Protein AF-A0A3N5ERR8-F1 (afdb_monomer)

Mean predicted aligned error: 13.89 Å

Sequence (162 aa):
SVKLYGEMHRFIPAIASGMGIDFTEVKVNHRPRRFGTSKYGISRTIRVILDLLTVKFLLSYATRPIQVFGFMGVVSGGLGFLIALIMTLQRQFFGMPMADRPLLFLAILLIFIGFQFVSLGLIAELQARTYHESQNKAVYYVRGVYRVEEANPSDKDINGPQ

Solvent-accessible surface area (backbone atoms only — not comparable to full-atom values): 9950 Å² total; per-residue (Å²): 134,85,87,76,63,86,78,47,70,80,42,46,70,65,55,37,52,75,68,71,54,89,81,81,90,77,92,72,92,82,74,82,81,89,75,85,79,80,87,76,49,72,72,53,53,54,50,52,52,54,49,50,51,48,51,52,44,51,75,75,28,51,92,50,34,33,66,59,31,30,49,53,9,51,52,36,21,48,52,11,47,51,49,46,50,54,51,51,50,43,32,74,77,68,68,48,84,63,87,89,40,70,65,54,58,49,15,53,49,26,33,52,50,8,52,50,28,35,52,51,9,52,54,46,37,52,52,35,49,54,54,52,68,70,49,86,63,72,97,69,81,86,90,75,83,84,78,78,78,76,78,64,80,83,72,70,80,81,74,74,91,129

Nearest PDB structures (foldseek):
  8qae-assembly2_C-2  TM=3.884E-01  e=3.653E+00  synthetic construct

Secondary structure (DSSP, 8-state):
-----GGGGGGHHHHHHHTT----------PPP-SS-----HHHHHHHHHHHHHHHHHHHHTT-THHHHHHHHHHHHHHHHHHHHHHHHHHHHH----TT-HHHHHHHHHHHHHHHHHHHHHHHHHHHHHHHHH----S----------PPPGGGTTS----

Foldseek 3Di:
DDPDDDPCVVCCVVVVVVVVDDDDDDDDDDDDDPDDDDPDDPVNVVVVVVVVVVSCCCSPPLQQLLVPLLVQLCVLLVVLVVLVVVLVVCCVPVVDDDPVDVSNVSSVVSNVSSVVSNVVSVVSNVVSVVVVVVPPDDPDDDPDDDDDDDPDPVVPPPDDPD

Structure (mmCIF, N/CA/C/O backbone):
data_AF-A0A3N5ERR8-F1
#
_entry.id   AF-A0A3N5ERR8-F1
#
loop_
_atom_site.group_PDB
_atom_site.id
_atom_site.type_symbol
_atom_site.label_atom_id
_atom_site.label_alt_id
_atom_site.label_comp_id
_atom_site.label_asym_id
_atom_site.label_entity_id
_atom_site.label_seq_id
_atom_site.pdbx_PDB_ins_code
_atom_site.Cartn_x
_atom_site.Cartn_y
_atom_site.Cartn_z
_atom_site.occupancy
_atom_site.B_iso_or_equiv
_atom_site.auth_seq_id
_atom_site.auth_comp_id
_atom_site.auth_asym_id
_atom_site.auth_atom_id
_atom_site.pdbx_PDB_model_num
ATOM 1 N N . SER A 1 1 ? 15.881 2.352 -28.753 1.00 45.69 1 SER A N 1
ATOM 2 C CA . SER A 1 1 ? 16.907 2.163 -27.707 1.00 45.69 1 SER A CA 1
ATOM 3 C C . SER A 1 1 ? 16.227 2.134 -26.346 1.00 45.69 1 SER A C 1
ATOM 5 O O . SER A 1 1 ? 15.376 2.976 -26.076 1.00 45.69 1 SER A O 1
ATOM 7 N N . VAL A 1 2 ? 16.531 1.144 -25.502 1.00 52.88 2 VAL A N 1
ATOM 8 C CA . VAL A 1 2 ? 15.991 1.089 -24.133 1.00 52.88 2 VAL A CA 1
ATOM 9 C C . VAL A 1 2 ? 16.837 2.022 -23.266 1.00 52.88 2 VAL A C 1
ATOM 11 O O . VAL A 1 2 ? 18.023 1.772 -23.070 1.00 52.88 2 VAL A O 1
ATOM 14 N N . LYS A 1 3 ? 16.257 3.128 -22.782 1.00 48.81 3 LYS A N 1
ATOM 15 C CA . LYS A 1 3 ? 16.922 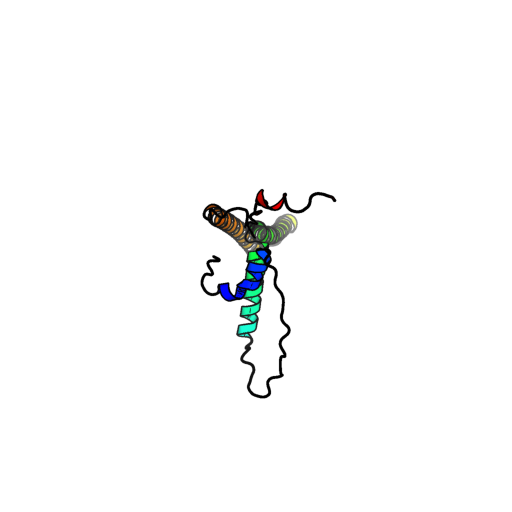4.012 -21.811 1.00 48.81 3 LYS A CA 1
ATOM 16 C C . LYS A 1 3 ? 16.930 3.316 -20.447 1.00 48.81 3 LYS A C 1
ATOM 18 O O . LYS A 1 3 ? 15.953 3.386 -19.709 1.00 48.81 3 LYS A O 1
ATOM 23 N N . LEU A 1 4 ? 18.016 2.613 -20.138 1.00 50.47 4 LEU A N 1
ATOM 24 C CA . LEU A 1 4 ? 18.261 2.037 -18.816 1.00 50.47 4 LEU A CA 1
ATOM 25 C C . LEU A 1 4 ? 18.819 3.140 -17.901 1.00 50.47 4 LEU A C 1
ATOM 27 O O . LEU A 1 4 ? 19.858 3.721 -18.196 1.00 50.47 4 LEU A O 1
ATOM 31 N N . TYR A 1 5 ? 18.113 3.453 -16.814 1.00 44.50 5 TYR A N 1
ATOM 32 C CA . TYR A 1 5 ? 18.521 4.444 -15.810 1.00 44.50 5 TYR A CA 1
ATOM 33 C C . TYR A 1 5 ? 19.108 3.719 -14.584 1.00 44.50 5 TYR A C 1
ATOM 35 O O . TYR A 1 5 ? 18.450 2.852 -14.005 1.00 44.50 5 TYR A O 1
ATOM 43 N N . GLY A 1 6 ? 20.337 4.062 -14.180 1.00 58.66 6 GLY A N 1
ATOM 44 C CA . GLY A 1 6 ? 20.965 3.611 -12.927 1.00 58.66 6 GLY A CA 1
ATOM 45 C C . GLY A 1 6 ? 21.045 2.085 -12.720 1.00 58.66 6 GLY A C 1
ATOM 46 O O . GLY A 1 6 ? 21.608 1.344 -13.528 1.00 58.66 6 GLY A O 1
ATOM 47 N N . GLU A 1 7 ? 20.490 1.606 -11.602 1.00 50.69 7 GLU A N 1
ATOM 48 C CA . GLU A 1 7 ? 20.525 0.201 -11.151 1.00 50.69 7 GLU A CA 1
ATOM 49 C C . GLU A 1 7 ? 19.550 -0.727 -11.910 1.00 50.69 7 GLU A C 1
ATOM 51 O O . GLU A 1 7 ? 19.554 -1.940 -11.696 1.00 50.69 7 GLU A O 1
ATOM 56 N N . MET A 1 8 ? 18.751 -0.194 -12.850 1.00 57.31 8 MET A N 1
ATOM 57 C CA . MET A 1 8 ? 17.787 -0.984 -13.635 1.00 57.31 8 MET A CA 1
ATOM 58 C C . MET A 1 8 ? 18.432 -2.034 -14.555 1.00 57.31 8 MET A C 1
ATOM 60 O O . MET A 1 8 ? 17.732 -2.896 -15.083 1.00 57.31 8 MET A O 1
ATOM 64 N N . HIS A 1 9 ? 19.762 -2.026 -14.705 1.00 59.94 9 HIS A N 1
ATOM 65 C CA . HIS A 1 9 ? 20.502 -3.080 -15.404 1.00 59.94 9 HIS A CA 1
ATOM 66 C C . HIS A 1 9 ? 20.276 -4.476 -14.788 1.00 59.94 9 HIS A C 1
ATOM 68 O O . HIS A 1 9 ? 20.329 -5.475 -15.502 1.00 59.94 9 HIS A O 1
ATOM 74 N N . ARG A 1 10 ? 19.955 -4.568 -13.488 1.00 63.56 10 ARG A N 1
ATOM 75 C CA . ARG A 1 10 ? 19.617 -5.850 -12.834 1.00 63.56 10 ARG A CA 1
ATOM 76 C C . ARG A 1 10 ? 18.251 -6.398 -13.238 1.00 63.56 10 ARG A C 1
ATOM 78 O O . ARG A 1 10 ? 17.990 -7.581 -13.048 1.00 63.56 10 ARG A O 1
ATOM 85 N N . PHE A 1 11 ? 17.396 -5.554 -13.810 1.00 61.72 11 PHE A N 1
ATOM 86 C CA . PHE A 1 11 ? 16.017 -5.883 -14.163 1.00 61.72 11 PHE A CA 1
ATOM 87 C C . PHE A 1 11 ? 15.809 -6.036 -15.671 1.00 61.72 11 PHE A C 1
ATOM 89 O O . PHE A 1 11 ? 14.675 -6.209 -16.110 1.00 61.72 11 PHE A O 1
ATOM 96 N N . ILE A 1 12 ? 16.892 -6.036 -16.460 1.00 63.81 12 ILE A N 1
ATOM 97 C CA . ILE A 1 12 ? 16.851 -6.268 -17.911 1.00 63.81 12 ILE A CA 1
ATOM 98 C C . ILE A 1 12 ? 16.049 -7.530 -18.265 1.00 63.81 12 ILE A C 1
ATOM 100 O O . ILE A 1 12 ? 15.164 -7.404 -19.106 1.00 63.81 12 ILE A O 1
ATOM 104 N N . PRO A 1 13 ? 16.251 -8.703 -17.625 1.00 62.97 13 PRO A N 1
ATOM 105 C CA . PRO A 1 13 ? 15.496 -9.904 -17.988 1.00 62.97 13 PRO A CA 1
ATOM 106 C C . PRO A 1 13 ? 13.988 -9.749 -17.760 1.00 62.97 13 PRO A C 1
ATOM 108 O O . PRO A 1 13 ? 13.181 -10.195 -18.568 1.00 62.97 13 PRO A O 1
ATOM 111 N N . ALA A 1 14 ? 13.604 -9.074 -16.675 1.00 66.00 14 ALA A N 1
ATOM 112 C CA . ALA A 1 14 ? 12.211 -8.924 -16.274 1.00 66.00 14 ALA A CA 1
ATOM 113 C C . ALA A 1 14 ? 11.475 -7.855 -17.103 1.00 66.00 14 ALA A C 1
ATOM 115 O O . ALA A 1 14 ? 10.312 -8.020 -17.452 1.00 66.00 14 ALA A O 1
ATOM 116 N N . ILE A 1 15 ? 12.165 -6.769 -17.464 1.00 66.38 15 ILE A N 1
ATOM 117 C CA . ILE A 1 15 ? 11.641 -5.752 -18.385 1.00 66.38 15 ILE A CA 1
ATOM 118 C C . ILE A 1 15 ? 11.512 -6.341 -19.790 1.00 66.38 15 ILE A C 1
ATOM 120 O O . ILE A 1 15 ? 10.530 -6.093 -20.486 1.00 66.38 15 ILE A O 1
ATOM 124 N N . ALA A 1 16 ? 12.504 -7.119 -20.212 1.00 65.31 16 ALA A N 1
ATOM 125 C CA . ALA A 1 16 ? 12.556 -7.623 -21.566 1.00 65.31 16 ALA A CA 1
ATOM 126 C C . ALA A 1 16 ? 11.593 -8.797 -21.812 1.00 65.31 16 ALA A C 1
ATOM 128 O O . ALA A 1 16 ? 11.068 -8.904 -22.921 1.00 65.31 16 ALA A O 1
ATOM 129 N N . SER A 1 17 ? 11.261 -9.597 -20.789 1.00 63.81 17 SER A N 1
ATOM 130 C CA . SER A 1 17 ? 10.139 -10.543 -20.879 1.00 63.81 17 SER A CA 1
ATOM 131 C C . SER A 1 17 ? 8.802 -9.817 -21.076 1.00 63.81 17 SER A C 1
ATOM 133 O O . SER A 1 17 ? 7.993 -10.233 -21.902 1.00 63.81 17 SER A O 1
ATOM 135 N N . GLY A 1 18 ? 8.604 -8.672 -20.411 1.00 62.50 18 GLY A N 1
ATOM 136 C CA . GLY A 1 18 ? 7.437 -7.806 -20.612 1.00 62.50 18 GLY A CA 1
ATOM 137 C C . GLY A 1 18 ? 7.365 -7.150 -21.999 1.00 62.50 18 GLY A C 1
ATOM 138 O O . GLY A 1 18 ? 6.288 -6.748 -22.426 1.00 62.50 18 GLY A O 1
ATOM 139 N N . MET A 1 19 ? 8.488 -7.066 -22.721 1.00 66.31 19 MET A N 1
ATOM 140 C CA . MET A 1 19 ? 8.558 -6.563 -24.102 1.00 66.31 19 MET A CA 1
ATOM 141 C C . MET A 1 19 ? 8.362 -7.661 -25.164 1.00 66.31 19 MET A C 1
ATOM 143 O O . MET A 1 19 ? 8.410 -7.354 -26.354 1.00 66.31 19 MET A O 1
ATOM 147 N N . GLY A 1 20 ? 8.159 -8.924 -24.765 1.00 65.38 20 GLY A N 1
ATOM 148 C CA . GLY A 1 20 ? 7.992 -10.045 -25.698 1.00 65.38 20 GLY A CA 1
ATOM 149 C C . GLY A 1 20 ? 9.274 -10.418 -26.450 1.00 65.38 20 GLY A C 1
ATOM 150 O O . GLY A 1 20 ? 9.210 -10.913 -27.574 1.00 65.38 20 GLY A O 1
ATOM 151 N N . ILE A 1 21 ? 10.440 -10.133 -25.863 1.00 72.56 21 ILE A N 1
ATOM 152 C CA . ILE A 1 21 ? 11.732 -10.537 -26.424 1.00 72.56 21 ILE A CA 1
ATOM 153 C C . ILE A 1 21 ? 11.952 -12.024 -26.111 1.00 72.56 21 ILE A C 1
ATOM 155 O O . ILE A 1 21 ? 11.770 -12.451 -24.972 1.00 72.56 21 ILE A O 1
ATOM 159 N N . ASP A 1 22 ? 12.356 -12.801 -27.117 1.00 66.06 22 ASP A N 1
ATOM 160 C CA . ASP A 1 22 ? 12.691 -14.217 -26.949 1.00 66.06 22 ASP A CA 1
ATOM 161 C C . ASP A 1 22 ? 14.061 -14.359 -26.268 1.00 66.06 22 ASP A C 1
ATOM 163 O O . ASP A 1 22 ? 15.065 -13.815 -26.738 1.00 66.06 22 ASP A O 1
ATOM 167 N N . PHE A 1 23 ? 14.109 -15.108 -25.164 1.00 69.56 23 PHE A N 1
ATOM 168 C CA . PHE A 1 23 ? 15.334 -15.409 -24.422 1.00 69.56 23 PHE A CA 1
ATOM 169 C C . PHE A 1 23 ? 15.640 -16.898 -24.473 1.00 69.56 23 PHE A C 1
ATOM 171 O O . PHE A 1 23 ? 14.747 -17.730 -24.341 1.00 69.56 23 PHE A O 1
ATOM 178 N N . THR A 1 24 ? 16.923 -17.229 -24.597 1.00 77.25 24 THR A N 1
ATOM 179 C CA . THR A 1 24 ? 17.419 -18.592 -24.402 1.00 77.25 24 THR A CA 1
ATOM 180 C C . THR A 1 24 ? 18.408 -18.598 -23.246 1.00 77.25 24 THR A C 1
ATOM 182 O O . THR A 1 24 ? 19.295 -17.747 -23.167 1.00 77.25 24 THR A O 1
ATOM 185 N N . GLU A 1 25 ? 18.270 -19.561 -22.342 1.00 81.75 25 GLU A N 1
ATOM 186 C CA . GLU A 1 25 ? 19.278 -19.808 -21.316 1.00 81.75 25 GLU A CA 1
ATOM 187 C C . GLU A 1 25 ? 20.362 -20.726 -21.880 1.00 81.75 25 GLU A C 1
ATOM 189 O O . GLU A 1 25 ? 20.076 -21.757 -22.489 1.00 81.75 25 GLU A O 1
ATOM 194 N N . VAL A 1 26 ? 21.626 -20.361 -21.675 1.00 85.81 26 VAL A N 1
ATOM 195 C CA . VAL A 1 26 ? 22.770 -21.188 -22.071 1.00 85.81 26 VAL A CA 1
ATOM 196 C C . VAL A 1 26 ? 23.344 -21.837 -20.820 1.00 85.81 26 VAL A C 1
ATOM 198 O O . VAL A 1 26 ? 23.843 -21.159 -19.920 1.00 85.81 26 VAL A O 1
ATOM 201 N N . LYS A 1 27 ? 23.280 -23.169 -20.754 1.00 80.44 27 LYS A N 1
ATOM 202 C CA . LYS A 1 27 ? 23.804 -23.930 -19.618 1.00 80.44 27 LYS A CA 1
ATOM 203 C C . LYS A 1 27 ? 25.329 -23.830 -19.579 1.00 80.44 27 LYS A C 1
ATOM 205 O O . LYS A 1 27 ? 26.018 -24.406 -20.415 1.00 80.44 27 LYS A O 1
ATOM 210 N N . VAL A 1 28 ? 25.859 -23.147 -18.567 1.00 83.31 28 VAL A N 1
ATOM 211 C CA . VAL A 1 28 ? 27.303 -23.080 -18.301 1.00 83.31 28 VAL A CA 1
ATOM 212 C C . VAL A 1 28 ? 27.702 -24.036 -17.176 1.00 83.31 28 VAL A C 1
ATOM 214 O O . VAL A 1 28 ? 26.951 -24.270 -16.224 1.00 83.31 28 VAL A O 1
ATOM 217 N N . ASN A 1 29 ? 28.895 -24.621 -17.294 1.00 86.75 29 ASN A N 1
ATOM 218 C CA . ASN A 1 29 ? 29.414 -25.578 -16.320 1.00 86.75 29 ASN A CA 1
ATOM 219 C C . ASN A 1 29 ? 29.874 -24.849 -15.045 1.00 86.75 29 ASN A C 1
ATOM 221 O O . ASN A 1 29 ? 30.927 -24.210 -15.024 1.00 86.75 29 ASN A O 1
ATOM 225 N N . HIS A 1 30 ? 29.077 -24.954 -13.982 1.00 81.31 30 HIS A N 1
ATOM 226 C CA . HIS A 1 30 ? 29.392 -24.390 -12.675 1.00 81.31 30 HIS A CA 1
ATOM 227 C C . HIS A 1 30 ? 30.235 -25.380 -11.866 1.00 81.31 30 HIS A C 1
ATOM 229 O O . HIS A 1 30 ? 29.742 -26.410 -11.409 1.00 81.31 30 HIS A O 1
ATOM 235 N N . ARG A 1 31 ? 31.517 -25.060 -11.662 1.00 81.94 31 ARG A N 1
ATOM 236 C CA . ARG A 1 31 ? 32.414 -25.853 -10.808 1.00 81.94 31 ARG A CA 1
ATOM 237 C C . ARG A 1 31 ? 32.319 -25.379 -9.352 1.00 81.94 31 ARG A C 1
ATOM 239 O O . ARG A 1 31 ? 32.336 -24.166 -9.124 1.00 81.94 31 ARG A O 1
ATOM 246 N N . PRO A 1 32 ? 32.262 -26.290 -8.363 1.00 77.81 32 PRO A N 1
ATOM 247 C CA . PRO A 1 32 ? 32.216 -25.914 -6.955 1.00 77.81 32 PRO A CA 1
ATOM 248 C C . PRO A 1 32 ? 33.482 -25.147 -6.558 1.00 77.81 32 PRO A C 1
ATOM 250 O O . PRO A 1 32 ? 34.599 -25.472 -6.975 1.00 77.81 32 PRO A O 1
ATOM 253 N N . ARG A 1 33 ? 33.306 -24.093 -5.757 1.00 80.62 33 ARG A N 1
ATOM 254 C CA . ARG A 1 33 ? 34.410 -23.240 -5.312 1.00 80.62 33 ARG A CA 1
ATOM 255 C C . ARG A 1 33 ? 35.276 -24.014 -4.316 1.00 80.62 33 ARG A C 1
ATOM 257 O O . ARG A 1 33 ? 34.775 -24.455 -3.292 1.00 80.62 33 ARG A O 1
ATOM 264 N N . ARG A 1 34 ? 36.571 -24.159 -4.611 1.00 80.00 34 ARG A N 1
ATOM 265 C CA . ARG A 1 34 ? 37.511 -24.915 -3.762 1.00 80.00 34 ARG A CA 1
ATOM 266 C C . ARG A 1 34 ? 38.065 -24.116 -2.576 1.00 80.00 34 ARG A C 1
ATOM 268 O O . ARG A 1 34 ? 38.453 -24.720 -1.588 1.00 80.00 34 ARG A O 1
ATOM 275 N N . PHE A 1 35 ? 38.074 -22.780 -2.652 1.00 79.38 35 PHE A N 1
ATOM 276 C CA . PHE A 1 35 ? 38.648 -21.907 -1.619 1.00 79.38 35 PHE A CA 1
ATOM 277 C C . PHE A 1 35 ? 37.885 -20.579 -1.465 1.00 79.38 35 PHE A C 1
ATOM 279 O O . PHE A 1 35 ? 37.326 -20.048 -2.431 1.00 79.38 35 PHE A O 1
ATOM 286 N N . GLY A 1 36 ? 37.927 -20.018 -0.251 1.00 80.94 36 GLY A N 1
ATOM 287 C CA . GLY A 1 36 ? 37.374 -18.710 0.113 1.00 80.94 36 GLY A CA 1
ATOM 288 C C . GLY A 1 36 ? 35.954 -18.757 0.685 1.00 80.94 36 GLY A C 1
ATOM 289 O O . GLY A 1 36 ? 35.156 -19.630 0.355 1.00 80.94 36 GLY A O 1
ATOM 290 N N . THR A 1 37 ? 35.616 -17.775 1.519 1.00 75.62 37 THR A N 1
ATOM 291 C CA . THR A 1 37 ? 34.274 -17.627 2.096 1.00 75.62 37 THR A CA 1
ATOM 292 C C . THR A 1 37 ? 33.297 -17.013 1.089 1.00 75.62 37 THR A C 1
ATOM 294 O O . THR A 1 37 ? 33.676 -16.279 0.164 1.00 75.62 37 THR A O 1
ATOM 297 N N . SER A 1 38 ? 32.016 -17.354 1.232 1.00 71.69 38 SER A N 1
ATOM 298 C CA . SER A 1 38 ? 30.947 -16.745 0.444 1.00 71.69 38 SER A CA 1
ATOM 299 C C . SER A 1 38 ? 30.838 -15.258 0.785 1.00 71.69 38 SER A C 1
ATOM 301 O O . SER A 1 38 ? 30.691 -14.895 1.946 1.00 71.69 38 SER A O 1
ATOM 303 N N . LYS A 1 39 ? 30.868 -14.386 -0.232 1.00 69.88 39 LYS A N 1
ATOM 304 C CA . LYS A 1 39 ? 30.590 -12.945 -0.070 1.00 69.88 39 LYS A CA 1
ATOM 305 C C . LYS A 1 39 ? 29.083 -12.643 0.032 1.00 69.88 39 LYS A C 1
ATOM 307 O O . LYS A 1 39 ? 28.684 -11.480 0.005 1.00 69.88 39 LYS A O 1
ATOM 312 N N . TYR A 1 40 ? 28.231 -13.669 0.084 1.00 67.94 40 TYR A N 1
ATOM 313 C CA . TYR A 1 40 ? 26.794 -13.508 0.285 1.00 67.94 40 TYR A CA 1
ATOM 314 C C . TYR A 1 40 ? 26.503 -13.405 1.781 1.00 67.94 40 TYR A C 1
ATOM 316 O O . TYR A 1 40 ? 26.377 -14.409 2.472 1.00 67.94 40 TYR A O 1
ATOM 324 N N . GLY A 1 41 ? 26.437 -12.171 2.279 1.00 75.06 41 GLY A N 1
ATOM 325 C CA . GLY A 1 41 ? 25.927 -11.881 3.617 1.00 75.06 41 GLY A CA 1
ATOM 326 C C . GLY A 1 41 ? 24.397 -11.817 3.645 1.00 75.06 41 GLY A C 1
ATOM 327 O O . GLY A 1 41 ? 23.756 -11.575 2.622 1.00 75.06 41 GLY A O 1
ATOM 328 N N . ILE A 1 42 ? 23.817 -11.957 4.838 1.00 75.44 42 ILE A N 1
ATOM 329 C CA . ILE A 1 42 ? 22.365 -11.861 5.093 1.00 75.44 42 ILE A CA 1
ATOM 330 C C . ILE A 1 42 ? 21.778 -10.525 4.604 1.00 75.44 42 ILE A C 1
ATOM 332 O O . ILE A 1 42 ? 20.677 -10.488 4.056 1.00 75.44 42 ILE A O 1
ATOM 336 N N . SER A 1 43 ? 22.545 -9.434 4.704 1.00 77.06 43 SER A N 1
ATOM 337 C CA . SER A 1 43 ? 22.159 -8.115 4.182 1.00 77.06 43 SER A CA 1
ATOM 338 C C . SER A 1 43 ? 21.907 -8.117 2.670 1.00 77.06 43 SER A C 1
ATOM 340 O O . SER A 1 43 ? 21.024 -7.408 2.1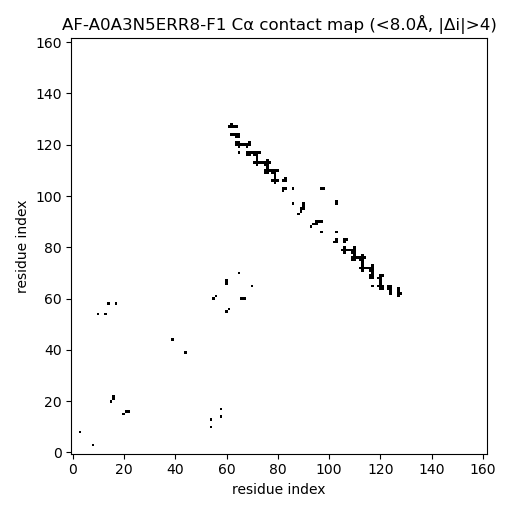85 1.00 77.06 43 SER A O 1
ATOM 342 N N . ARG A 1 44 ? 22.639 -8.947 1.914 1.00 76.19 44 ARG A N 1
ATOM 343 C CA . ARG A 1 44 ? 22.447 -9.102 0.469 1.00 76.19 44 ARG A CA 1
ATOM 344 C C . ARG A 1 44 ? 21.170 -9.875 0.167 1.00 76.19 44 ARG A C 1
ATOM 346 O O . ARG A 1 44 ? 20.460 -9.499 -0.756 1.00 76.19 44 ARG A O 1
ATOM 353 N N . THR A 1 45 ? 20.853 -10.896 0.959 1.00 80.56 45 THR A N 1
ATOM 354 C CA . THR A 1 45 ? 19.626 -11.686 0.796 1.00 80.56 45 THR A CA 1
ATOM 355 C C . THR A 1 45 ? 18.375 -10.831 0.990 1.00 80.56 45 THR A C 1
ATOM 357 O O . THR A 1 45 ? 17.482 -10.872 0.148 1.00 80.56 45 THR A O 1
ATOM 360 N N . ILE A 1 46 ? 18.336 -9.986 2.028 1.00 81.44 46 ILE A N 1
ATOM 361 C CA . ILE A 1 46 ? 17.207 -9.067 2.261 1.00 81.44 46 ILE A CA 1
ATOM 362 C C . ILE A 1 46 ? 17.062 -8.084 1.096 1.00 81.44 46 ILE A C 1
ATOM 364 O O . ILE A 1 46 ? 15.960 -7.894 0.589 1.00 81.44 46 ILE A O 1
ATOM 368 N N . ARG A 1 47 ? 18.171 -7.502 0.617 1.00 79.88 47 ARG A N 1
ATOM 369 C CA . ARG A 1 47 ? 18.139 -6.582 -0.529 1.00 79.88 47 ARG A CA 1
ATOM 370 C C . ARG A 1 47 ? 17.608 -7.260 -1.794 1.00 79.88 47 ARG A C 1
ATOM 372 O O . ARG A 1 47 ? 16.799 -6.665 -2.487 1.00 79.88 47 ARG A O 1
ATOM 379 N N . VAL A 1 48 ? 18.008 -8.505 -2.059 1.00 79.44 48 VAL A N 1
ATOM 380 C CA . VAL A 1 48 ? 17.510 -9.279 -3.210 1.00 79.44 48 VAL A CA 1
ATOM 381 C C . VAL A 1 48 ? 16.010 -9.559 -3.091 1.00 79.44 48 VAL A C 1
ATOM 383 O O . VAL A 1 48 ? 15.293 -9.423 -4.076 1.00 79.44 48 VAL A O 1
ATOM 386 N N . ILE A 1 49 ? 15.509 -9.908 -1.902 1.00 82.44 49 ILE A N 1
ATOM 387 C CA . ILE A 1 49 ? 14.069 -10.125 -1.682 1.00 82.44 49 ILE A CA 1
ATOM 388 C C . ILE A 1 49 ? 13.278 -8.829 -1.900 1.00 82.44 49 ILE A C 1
ATOM 390 O O . ILE A 1 49 ? 12.251 -8.847 -2.579 1.00 82.44 49 ILE A O 1
ATOM 394 N N . LEU A 1 50 ? 13.762 -7.706 -1.361 1.00 78.94 50 LEU A N 1
ATOM 395 C CA . LEU A 1 50 ? 13.138 -6.394 -1.556 1.00 78.94 50 LEU A CA 1
ATOM 396 C C . LEU A 1 50 ? 13.167 -5.963 -3.030 1.00 78.94 50 LEU A C 1
ATOM 398 O O . LEU A 1 50 ? 12.158 -5.465 -3.530 1.00 78.94 50 LEU A O 1
ATOM 402 N N . ASP A 1 51 ? 14.270 -6.211 -3.743 1.00 79.44 51 ASP A N 1
ATOM 403 C CA . ASP A 1 51 ? 14.375 -5.971 -5.188 1.00 79.44 51 ASP A CA 1
ATOM 404 C C . ASP A 1 51 ? 13.349 -6.818 -5.955 1.00 79.44 51 ASP A C 1
ATOM 406 O O . ASP A 1 51 ? 12.617 -6.289 -6.786 1.00 79.44 51 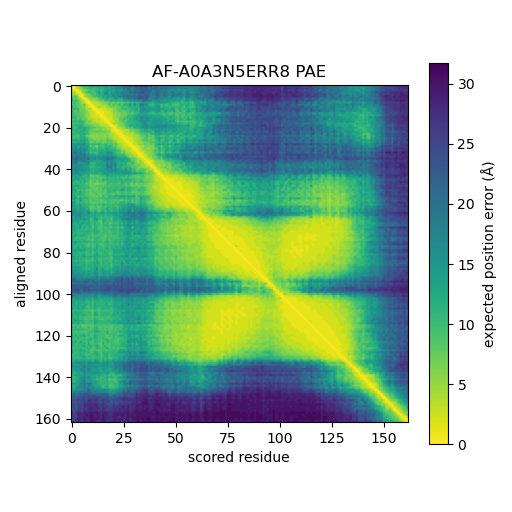ASP A O 1
ATOM 410 N N . LEU A 1 52 ? 13.226 -8.115 -5.650 1.00 80.19 52 LEU A N 1
ATOM 411 C CA . LEU A 1 52 ? 12.253 -9.001 -6.301 1.00 80.19 52 LEU A CA 1
ATOM 412 C C . LEU A 1 52 ? 10.807 -8.565 -6.045 1.00 80.19 52 LEU A C 1
ATOM 414 O O . LEU A 1 52 ? 9.995 -8.565 -6.973 1.00 80.19 52 LEU A O 1
ATOM 418 N N . LEU A 1 53 ? 10.483 -8.173 -4.810 1.00 78.75 53 LEU A N 1
ATOM 419 C CA . LEU A 1 53 ? 9.165 -7.636 -4.467 1.00 78.75 53 LEU A CA 1
ATOM 420 C C . LEU A 1 53 ? 8.890 -6.367 -5.275 1.00 78.75 53 LEU A C 1
ATOM 422 O O . LEU A 1 53 ? 7.829 -6.254 -5.883 1.00 78.75 53 LEU A O 1
ATOM 426 N N . THR A 1 54 ? 9.869 -5.466 -5.347 1.00 77.50 54 THR A N 1
ATOM 427 C CA . THR A 1 54 ? 9.774 -4.217 -6.112 1.00 77.50 54 THR A CA 1
ATOM 428 C C . THR A 1 54 ? 9.557 -4.489 -7.597 1.00 77.50 54 THR A C 1
ATOM 430 O O . THR A 1 54 ? 8.663 -3.902 -8.196 1.00 77.50 54 THR A O 1
ATOM 433 N N . VAL A 1 55 ? 10.311 -5.414 -8.194 1.00 74.94 55 VAL A N 1
ATOM 434 C CA . VAL A 1 55 ? 10.169 -5.792 -9.610 1.00 74.94 55 VAL A CA 1
ATOM 435 C C . VAL A 1 55 ? 8.805 -6.398 -9.885 1.00 74.94 55 VAL A C 1
ATOM 437 O O . VAL A 1 55 ? 8.136 -5.992 -10.831 1.00 74.94 55 VAL A O 1
ATOM 440 N N . LYS A 1 56 ? 8.367 -7.345 -9.051 1.00 76.12 56 LYS A N 1
ATOM 441 C CA . LYS A 1 56 ? 7.043 -7.955 -9.185 1.00 76.12 56 LYS A CA 1
ATOM 442 C C . LYS A 1 56 ? 5.949 -6.897 -9.059 1.00 76.12 56 LYS A C 1
ATOM 444 O O . LYS A 1 56 ? 5.015 -6.892 -9.858 1.00 76.12 56 LYS A O 1
ATOM 449 N N . PHE A 1 57 ? 6.080 -6.000 -8.082 1.00 77.75 57 PHE A N 1
ATOM 450 C CA . PHE A 1 57 ? 5.145 -4.905 -7.869 1.00 77.75 57 PHE A CA 1
ATOM 451 C C . PHE A 1 57 ? 5.089 -3.975 -9.085 1.00 77.75 57 PHE A C 1
ATOM 453 O O . PHE A 1 57 ? 4.008 -3.701 -9.597 1.00 77.75 57 PHE A O 1
ATOM 460 N N . LEU A 1 58 ? 6.247 -3.561 -9.599 1.00 73.94 58 LEU A N 1
ATOM 461 C CA . LEU A 1 58 ? 6.347 -2.670 -10.748 1.00 73.94 58 LEU A CA 1
ATOM 462 C C . LEU A 1 58 ? 5.805 -3.329 -12.027 1.00 73.94 58 LEU A C 1
ATOM 464 O O . LEU A 1 58 ? 5.084 -2.696 -12.782 1.00 73.94 58 LEU A O 1
ATOM 468 N N . LEU A 1 59 ? 6.087 -4.611 -12.262 1.00 70.44 59 LEU A N 1
ATOM 469 C CA . LEU A 1 59 ? 5.596 -5.312 -13.454 1.00 70.44 59 LEU A CA 1
ATOM 470 C C . LEU A 1 59 ? 4.094 -5.607 -13.395 1.00 70.44 59 LEU A C 1
ATOM 472 O O . LEU A 1 59 ? 3.419 -5.507 -14.413 1.00 70.44 59 LEU A O 1
ATOM 476 N N . SER A 1 60 ? 3.568 -5.985 -12.225 1.00 68.81 60 SER A N 1
ATOM 477 C CA . 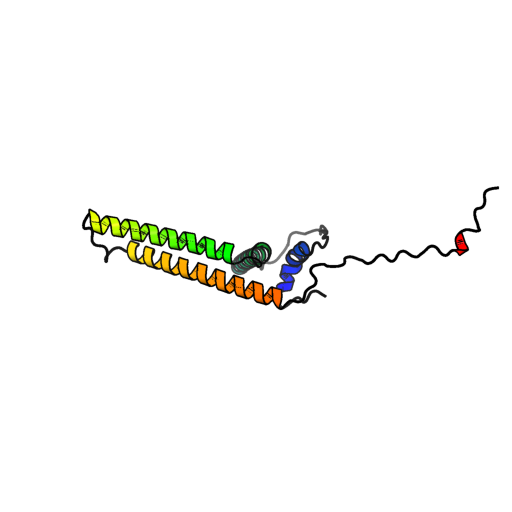SER A 1 60 ? 2.165 -6.412 -12.094 1.00 68.81 60 SER A CA 1
ATOM 478 C C . SER A 1 60 ? 1.199 -5.266 -11.788 1.00 68.81 60 SER A C 1
ATOM 480 O O . SER A 1 60 ? 0.036 -5.347 -12.169 1.00 68.81 60 SER A O 1
ATO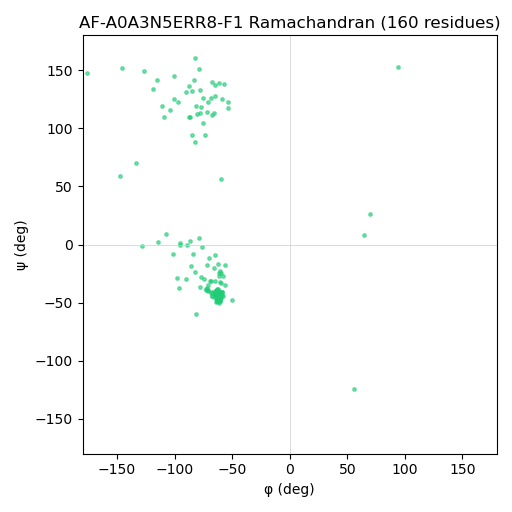M 482 N N . TYR A 1 61 ? 1.652 -4.215 -11.096 1.00 68.75 61 TYR A N 1
ATOM 483 C CA . TYR A 1 61 ? 0.767 -3.194 -10.523 1.00 68.75 61 TYR A CA 1
ATOM 484 C C . TYR A 1 61 ? 1.134 -1.751 -10.880 1.00 68.75 61 TYR A C 1
ATOM 486 O O . TYR A 1 61 ? 0.388 -0.854 -10.494 1.00 68.75 61 TYR A O 1
ATOM 494 N N . ALA A 1 62 ? 2.206 -1.482 -11.643 1.00 68.94 62 ALA A N 1
ATOM 495 C CA . ALA A 1 62 ? 2.538 -0.102 -12.035 1.00 68.94 62 ALA A CA 1
ATOM 496 C C . ALA A 1 62 ? 1.429 0.590 -12.841 1.00 68.94 62 ALA A C 1
ATOM 498 O O . ALA A 1 62 ? 1.341 1.812 -12.824 1.00 68.94 62 ALA A O 1
ATOM 499 N N . THR A 1 63 ? 0.569 -0.175 -13.517 1.00 67.69 63 THR A N 1
ATOM 500 C CA . THR A 1 63 ? -0.547 0.370 -14.301 1.00 67.69 63 THR A CA 1
ATOM 501 C C . THR A 1 63 ? -1.810 0.621 -13.477 1.00 67.69 63 THR A C 1
ATOM 503 O O . THR A 1 63 ? -2.677 1.355 -13.945 1.00 67.69 63 THR A O 1
ATOM 506 N N . ARG A 1 64 ? -1.948 0.010 -12.288 1.00 80.56 64 ARG A N 1
ATOM 507 C CA . ARG A 1 64 ? -3.126 0.128 -11.399 1.00 80.56 64 ARG A CA 1
ATOM 508 C C . ARG A 1 64 ? -2.742 0.047 -9.909 1.00 80.56 64 ARG A C 1
ATOM 510 O O . ARG A 1 64 ? -3.216 -0.849 -9.198 1.00 80.56 64 ARG A O 1
ATOM 517 N N . PRO A 1 65 ? -1.879 0.943 -9.400 1.00 83.12 65 PRO A N 1
ATOM 518 C CA . PRO A 1 65 ? -1.384 0.888 -8.020 1.00 83.12 65 PRO A CA 1
ATOM 519 C C . PRO A 1 65 ? -2.490 1.012 -6.960 1.00 83.12 65 PRO A C 1
ATOM 521 O O . PRO A 1 65 ? -2.333 0.486 -5.852 1.00 83.12 65 PRO A O 1
ATOM 524 N N . ILE A 1 66 ? -3.635 1.628 -7.289 1.00 89.00 66 ILE A N 1
ATOM 525 C CA . ILE A 1 66 ? -4.774 1.734 -6.367 1.00 89.00 66 ILE A CA 1
ATOM 526 C C . ILE A 1 66 ? -5.335 0.368 -5.952 1.00 89.00 66 ILE A C 1
ATOM 528 O O . ILE A 1 66 ? -5.858 0.235 -4.850 1.00 89.00 66 ILE A O 1
ATOM 532 N N . GLN A 1 67 ? -5.199 -0.671 -6.780 1.00 86.88 67 GLN A N 1
ATOM 533 C CA . GLN A 1 67 ? -5.729 -1.996 -6.446 1.00 86.88 67 GLN A CA 1
ATOM 534 C C . GLN A 1 67 ? -4.979 -2.647 -5.281 1.00 86.88 67 GLN A C 1
ATOM 536 O O . GLN A 1 67 ? 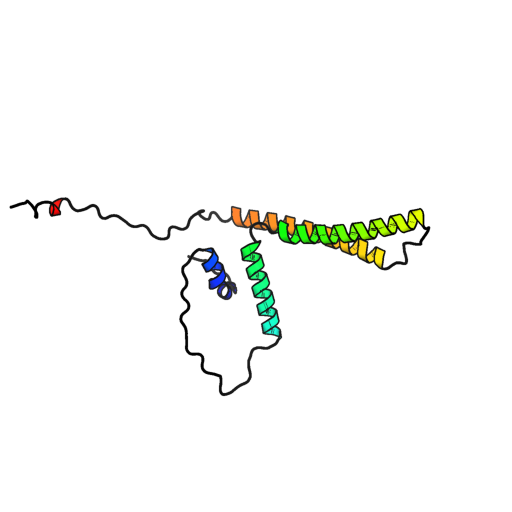-5.587 -3.372 -4.501 1.00 86.88 67 GLN A O 1
ATOM 541 N N . VAL A 1 68 ? -3.682 -2.371 -5.127 1.00 88.00 68 VAL A N 1
ATOM 542 C CA . VAL A 1 68 ? -2.877 -2.936 -4.034 1.00 88.00 68 VAL A CA 1
ATOM 543 C C . VAL A 1 68 ? -3.095 -2.138 -2.757 1.00 88.00 68 VAL A C 1
ATOM 545 O O . VAL A 1 68 ? -3.568 -2.673 -1.755 1.00 88.00 68 VAL A O 1
ATOM 548 N N . PHE A 1 69 ? -2.788 -0.841 -2.800 1.00 91.62 69 PHE A N 1
ATOM 549 C CA . PHE A 1 69 ? -2.860 0.005 -1.612 1.00 91.62 69 PHE A CA 1
ATOM 550 C C . PHE A 1 69 ? -4.304 0.277 -1.190 1.00 91.62 69 PHE A C 1
ATOM 552 O O . PHE A 1 69 ? -4.605 0.246 -0.004 1.00 91.62 69 PHE A O 1
ATOM 559 N N . GLY A 1 70 ? -5.224 0.454 -2.139 1.00 92.69 70 GLY A N 1
ATOM 560 C CA . GLY A 1 70 ? -6.646 0.612 -1.842 1.00 92.69 70 GLY A CA 1
ATOM 561 C C . GLY A 1 70 ? -7.238 -0.627 -1.173 1.00 92.69 70 GLY A C 1
ATOM 562 O O . GLY A 1 70 ? -7.930 -0.490 -0.170 1.00 92.69 70 GLY A O 1
ATOM 563 N N . PHE A 1 71 ? -6.909 -1.837 -1.647 1.00 93.06 71 PHE A N 1
ATOM 564 C CA . PHE A 1 71 ? -7.357 -3.072 -0.994 1.00 93.06 71 PHE A CA 1
ATOM 565 C C . PHE A 1 71 ? -6.816 -3.184 0.436 1.00 93.06 71 PHE A C 1
ATOM 567 O O . PHE A 1 71 ? -7.591 -3.399 1.367 1.00 93.06 71 PHE A O 1
ATOM 574 N N . MET A 1 72 ? -5.510 -2.970 0.633 1.00 94.62 72 MET A N 1
ATOM 575 C CA . MET A 1 72 ? -4.908 -2.977 1.973 1.00 94.62 72 MET A CA 1
ATOM 576 C C . MET A 1 72 ? -5.541 -1.928 2.894 1.00 94.62 72 MET A C 1
ATOM 578 O O . MET A 1 72 ? -5.808 -2.222 4.058 1.00 94.62 72 MET A O 1
ATOM 582 N N . GLY A 1 73 ? -5.824 -0.736 2.364 1.00 96.31 73 GLY A N 1
ATOM 583 C CA . GLY A 1 73 ? -6.442 0.348 3.115 1.00 96.31 73 GLY A CA 1
ATOM 584 C C . GLY A 1 73 ? -7.884 0.058 3.525 1.00 96.31 73 GLY A C 1
ATOM 585 O O . GLY A 1 73 ? -8.260 0.311 4.669 1.00 96.31 73 GLY A O 1
ATOM 586 N N . VAL A 1 74 ? -8.680 -0.540 2.634 1.00 96.50 74 VAL A N 1
ATOM 587 C CA . VAL A 1 74 ? -10.052 -0.975 2.944 1.00 96.50 74 VAL A CA 1
ATOM 588 C C . VAL A 1 74 ? -10.048 -2.096 3.980 1.00 96.50 74 VAL A C 1
ATOM 590 O O . VAL A 1 74 ? -10.847 -2.052 4.914 1.00 96.50 74 VAL A O 1
ATOM 593 N N . VAL A 1 75 ? -9.138 -3.070 3.872 1.00 97.56 75 VAL A N 1
ATOM 594 C CA . VAL A 1 75 ? -9.035 -4.155 4.860 1.00 97.56 75 VAL A CA 1
ATOM 595 C C . VAL A 1 75 ? -8.632 -3.613 6.232 1.00 97.56 75 VAL A C 1
ATOM 597 O O . VAL A 1 75 ? -9.301 -3.917 7.220 1.00 97.56 75 VAL A O 1
ATOM 600 N N . SER A 1 76 ? -7.579 -2.792 6.322 1.00 97.31 76 SER A N 1
ATOM 601 C CA . SER A 1 76 ? -7.135 -2.266 7.619 1.00 97.31 76 SER A CA 1
ATOM 602 C C . SER A 1 76 ? -8.155 -1.296 8.216 1.00 97.31 76 SER A C 1
ATOM 604 O O . SER A 1 76 ? -8.490 -1.415 9.393 1.00 97.31 76 SER A O 1
ATOM 606 N N . GLY A 1 77 ? -8.701 -0.382 7.409 1.00 97.56 77 GLY A N 1
ATOM 607 C CA . GLY A 1 77 ? -9.722 0.568 7.845 1.00 97.56 77 GLY A CA 1
ATOM 608 C C . GLY A 1 77 ? -11.023 -0.120 8.255 1.00 97.56 77 GLY A C 1
ATOM 609 O O . GLY A 1 77 ? -11.595 0.229 9.284 1.00 97.56 77 GLY A O 1
ATOM 610 N N . GLY A 1 78 ? -11.446 -1.146 7.513 1.00 97.75 78 GLY A N 1
ATOM 611 C CA . GLY A 1 78 ? -12.614 -1.965 7.837 1.00 97.75 78 GLY A CA 1
ATOM 612 C C . GLY A 1 78 ? -12.447 -2.743 9.143 1.00 97.75 78 GLY A C 1
ATOM 613 O O . GLY A 1 78 ? -13.359 -2.751 9.967 1.00 97.75 78 GLY A O 1
ATOM 614 N N . LEU A 1 79 ? -11.267 -3.327 9.383 1.00 97.75 79 LEU A N 1
ATOM 615 C CA . LEU A 1 79 ? -10.941 -3.963 10.665 1.00 97.75 79 LEU A CA 1
ATOM 616 C C . LEU A 1 79 ? -10.959 -2.954 11.818 1.00 97.75 79 LEU A C 1
ATOM 618 O O . LEU A 1 79 ? -11.567 -3.222 12.854 1.00 97.75 79 LEU A O 1
ATOM 622 N N . GLY A 1 80 ? -10.342 -1.784 11.638 1.00 97.12 80 GLY A N 1
ATOM 623 C CA . GLY A 1 80 ? -10.362 -0.721 12.643 1.00 97.12 80 GLY A CA 1
ATOM 624 C C . GLY A 1 80 ? -11.780 -0.231 12.947 1.00 97.12 80 GLY A C 1
ATOM 625 O O . GLY A 1 80 ? -12.150 -0.096 14.113 1.00 97.12 80 GLY A O 1
ATOM 626 N N . PHE A 1 81 ? -12.605 -0.055 11.913 1.00 96.94 81 PHE A N 1
ATOM 627 C CA . PHE A 1 81 ? -14.010 0.321 12.052 1.00 96.94 81 PHE A CA 1
ATOM 628 C C . PHE A 1 81 ? -14.828 -0.749 12.783 1.00 96.94 81 PHE A C 1
ATOM 630 O O . PHE A 1 81 ? -15.596 -0.411 13.679 1.00 96.94 81 PHE A O 1
ATOM 637 N N . LEU A 1 82 ? -14.637 -2.034 12.467 1.00 97.00 82 LEU A N 1
ATOM 638 C CA . LEU A 1 82 ? -15.296 -3.141 13.168 1.00 97.00 82 LEU A CA 1
ATOM 639 C C . LEU A 1 82 ? -14.940 -3.166 14.656 1.00 97.00 82 LEU A C 1
ATOM 641 O O . LEU A 1 82 ? -15.833 -3.292 15.492 1.00 97.00 82 LEU A O 1
ATOM 645 N N . ILE A 1 83 ? -13.659 -3.005 14.998 1.00 94.56 83 ILE A N 1
ATOM 646 C CA . ILE A 1 83 ? -13.217 -2.952 16.399 1.00 94.56 83 ILE A CA 1
ATOM 647 C C . ILE A 1 83 ? -13.857 -1.750 17.103 1.00 94.56 83 ILE A C 1
ATOM 649 O O . ILE A 1 83 ? -14.434 -1.913 18.179 1.00 94.56 83 ILE A O 1
ATOM 653 N N . ALA A 1 84 ? -13.816 -0.564 16.488 1.00 93.50 84 ALA A N 1
ATOM 654 C CA . ALA A 1 84 ? -14.447 0.635 17.037 1.00 93.50 84 ALA A CA 1
ATOM 655 C C . ALA A 1 84 ? -15.960 0.445 17.239 1.00 93.50 84 ALA A C 1
ATOM 657 O O . ALA A 1 84 ? -16.489 0.796 18.292 1.00 93.50 84 ALA A O 1
ATOM 658 N N . LEU A 1 85 ? -16.650 -0.166 16.272 1.00 94.06 85 LEU A N 1
ATOM 659 C CA . LEU A 1 85 ? -18.084 -0.441 16.334 1.00 94.06 85 LEU A CA 1
ATOM 660 C C . LEU A 1 85 ? -18.421 -1.400 17.480 1.00 94.06 85 LEU A C 1
ATOM 662 O O . LEU A 1 85 ? -19.306 -1.104 18.283 1.00 94.06 85 LEU A O 1
ATOM 666 N N . ILE A 1 86 ? -17.691 -2.513 17.599 1.00 92.62 86 ILE A N 1
ATOM 667 C CA . ILE A 1 86 ? -17.871 -3.483 18.689 1.00 92.62 86 ILE A CA 1
ATOM 668 C C . ILE A 1 86 ? -17.670 -2.798 20.043 1.00 92.62 86 ILE A C 1
ATOM 670 O O . ILE A 1 86 ? -18.472 -2.997 20.957 1.00 92.62 86 ILE A O 1
ATOM 674 N N . MET A 1 87 ? -16.640 -1.959 20.178 1.00 90.69 87 MET A N 1
ATOM 675 C CA . MET A 1 87 ? -16.394 -1.225 21.419 1.00 90.69 87 MET A CA 1
ATOM 676 C C . MET A 1 87 ? -17.523 -0.240 21.738 1.00 90.69 87 MET A C 1
ATOM 678 O O . MET A 1 87 ? -17.975 -0.195 22.883 1.00 90.69 87 MET A O 1
ATOM 682 N N . THR A 1 88 ? -18.019 0.505 20.749 1.00 90.25 88 THR A N 1
ATOM 683 C CA . THR A 1 88 ? -19.159 1.423 20.916 1.00 90.25 88 THR A CA 1
ATOM 684 C C . THR A 1 88 ? -20.421 0.693 21.362 1.00 90.25 88 THR A C 1
ATOM 686 O O . THR A 1 88 ? -21.093 1.146 22.289 1.00 90.25 88 THR A O 1
ATOM 689 N N . LEU A 1 89 ? -20.709 -0.476 20.788 1.00 91.00 89 LEU A N 1
ATOM 690 C CA . LEU A 1 89 ? -21.836 -1.306 21.219 1.00 91.00 89 LEU A CA 1
ATOM 691 C C . LEU A 1 89 ? -21.643 -1.810 22.658 1.00 91.00 89 LEU A C 1
ATOM 693 O O . LEU A 1 89 ? -22.564 -1.726 23.470 1.00 91.00 89 LEU A O 1
ATOM 697 N N . GLN A 1 90 ? -20.437 -2.263 23.018 1.00 88.25 90 GLN A N 1
ATOM 698 C CA . GLN A 1 90 ? -20.129 -2.672 24.394 1.00 88.25 90 GLN A CA 1
ATOM 699 C C . GLN A 1 90 ? -20.326 -1.531 25.397 1.00 88.25 90 GLN A C 1
ATOM 701 O O . GLN A 1 90 ? -20.866 -1.745 26.483 1.00 88.25 90 GLN A O 1
ATOM 706 N N . ARG A 1 91 ? -19.927 -0.308 25.036 1.00 86.94 91 ARG A N 1
ATOM 707 C CA . ARG A 1 91 ? -20.145 0.875 25.875 1.00 86.94 91 ARG A CA 1
ATOM 708 C C . ARG A 1 91 ? -21.630 1.157 26.075 1.00 86.94 91 ARG A C 1
ATOM 710 O O . ARG A 1 91 ? -22.040 1.378 27.211 1.00 86.94 91 ARG A O 1
ATOM 717 N N . GLN A 1 92 ? -22.404 1.154 24.992 1.00 88.00 92 GLN A N 1
ATOM 718 C CA . GLN A 1 92 ? -23.805 1.570 25.012 1.00 88.00 92 GLN A CA 1
ATOM 719 C C . GLN A 1 92 ? -24.711 0.570 25.740 1.00 88.00 92 GLN A C 1
ATOM 721 O O . GLN A 1 92 ? -25.611 0.987 26.462 1.00 88.00 92 GLN A O 1
ATOM 726 N N . PHE A 1 93 ? -24.472 -0.734 25.571 1.00 90.31 93 PHE A N 1
ATOM 727 C CA . PHE A 1 93 ? -25.341 -1.774 26.134 1.00 90.31 93 PHE A CA 1
ATOM 728 C C . PHE A 1 93 ? -24.836 -2.361 27.456 1.00 90.31 93 PHE A C 1
ATOM 730 O O . PHE A 1 93 ? -25.645 -2.779 28.277 1.00 90.31 93 PHE A O 1
ATOM 737 N N . PHE A 1 94 ? -23.520 -2.383 27.688 1.00 83.38 94 PHE A N 1
ATOM 738 C CA . PHE A 1 94 ? -22.924 -3.033 28.865 1.00 83.38 94 PHE A CA 1
ATOM 739 C C . PHE A 1 94 ? -22.250 -2.046 29.826 1.00 83.38 94 PHE A C 1
ATOM 741 O O . PHE A 1 94 ? -21.634 -2.468 30.802 1.00 83.38 94 PHE A O 1
ATOM 748 N N . GLY A 1 95 ? -22.308 -0.738 29.550 1.00 80.06 95 GLY A N 1
ATOM 749 C CA . GLY A 1 95 ? -21.755 0.304 30.422 1.00 80.06 95 GLY A CA 1
ATOM 750 C C . GLY A 1 95 ? -20.230 0.268 30.587 1.00 80.06 95 GLY A C 1
ATOM 751 O O . GLY A 1 95 ? -19.683 1.019 31.394 1.00 80.06 95 GLY A O 1
ATOM 752 N N . MET A 1 96 ? -19.512 -0.568 29.826 1.00 77.62 96 MET A N 1
ATOM 753 C CA . MET A 1 96 ? -18.067 -0.748 29.991 1.00 77.62 96 MET A CA 1
ATOM 754 C C . MET A 1 96 ? -17.299 0.541 29.663 1.00 77.62 96 MET A C 1
ATOM 756 O O . MET A 1 96 ? -17.620 1.190 28.669 1.00 77.62 96 MET A O 1
ATOM 760 N N . PRO A 1 97 ? -16.285 0.940 30.448 1.00 76.06 97 PRO A N 1
ATOM 761 C CA . PRO A 1 97 ? -15.457 2.109 30.144 1.00 76.06 97 PRO A CA 1
ATOM 762 C C . PRO A 1 97 ? -14.601 1.892 28.881 1.00 76.06 97 PRO A C 1
ATOM 764 O O . PRO A 1 97 ? -14.082 0.799 28.650 1.00 76.06 97 PRO A O 1
ATOM 767 N N . MET A 1 98 ? -14.475 2.937 28.049 1.00 72.19 98 MET A N 1
ATOM 768 C CA . MET A 1 98 ? -13.784 2.870 26.745 1.00 72.19 98 MET A CA 1
ATOM 769 C C . MET A 1 98 ? -12.325 3.333 26.785 1.00 72.19 98 MET A C 1
ATOM 771 O O . MET A 1 98 ? -11.501 2.779 26.064 1.00 72.19 98 MET A O 1
ATOM 775 N N . ALA A 1 99 ? -12.022 4.363 27.584 1.00 69.38 99 ALA A N 1
ATOM 776 C CA . ALA A 1 99 ? -10.792 5.149 27.459 1.00 69.38 99 ALA A CA 1
ATOM 777 C C . ALA A 1 99 ? -9.517 4.379 27.845 1.00 69.38 99 ALA A C 1
ATOM 779 O O . ALA A 1 99 ? -8.475 4.585 27.233 1.00 69.38 99 ALA A O 1
ATOM 780 N N . ASP A 1 100 ? -9.608 3.437 28.785 1.00 76.94 100 ASP A N 1
ATOM 781 C CA . ASP A 1 100 ? -8.436 2.723 29.312 1.00 76.94 100 ASP A CA 1
ATOM 782 C C . ASP A 1 100 ? -8.043 1.485 28.488 1.00 76.94 100 ASP A C 1
ATOM 784 O O . ASP A 1 100 ? -7.142 0.733 28.861 1.00 76.94 100 ASP A O 1
ATOM 788 N N . ARG A 1 101 ? -8.731 1.219 27.367 1.00 83.56 101 ARG A N 1
ATOM 789 C CA . ARG A 1 101 ? -8.526 -0.010 26.591 1.00 83.56 101 ARG A CA 1
ATOM 790 C C . ARG A 1 101 ? -7.571 0.214 25.413 1.00 83.56 101 ARG A C 1
ATOM 792 O O . ARG A 1 101 ? -7.911 0.968 24.500 1.00 83.56 101 ARG A O 1
ATOM 799 N N . PRO A 1 102 ? -6.452 -0.536 25.321 1.00 88.25 102 PRO A N 1
ATOM 800 C CA . PRO A 1 102 ? -5.506 -0.428 24.203 1.00 88.25 102 PRO A CA 1
ATOM 801 C C . PRO A 1 102 ? -6.138 -0.748 22.836 1.00 88.25 102 PRO A C 1
ATOM 803 O O . PRO A 1 102 ? -5.671 -0.275 21.803 1.00 88.25 102 PRO A O 1
ATOM 806 N N . LEU A 1 103 ? -7.244 -1.500 22.827 1.00 90.25 103 LEU A N 1
ATOM 807 C CA . LEU A 1 103 ? -8.037 -1.804 21.633 1.00 90.25 103 LEU A CA 1
ATOM 808 C C . LEU A 1 103 ? -8.605 -0.553 20.944 1.00 90.25 103 LEU A C 1
ATOM 810 O O . LEU A 1 103 ? -8.706 -0.549 19.719 1.00 90.25 103 LEU A O 1
ATOM 814 N N . LEU A 1 104 ? -8.931 0.510 21.691 1.00 90.88 104 LEU A N 1
ATOM 815 C CA . LEU A 1 104 ? -9.443 1.750 21.100 1.00 90.88 104 LEU A CA 1
ATOM 816 C C . LEU A 1 104 ? -8.354 2.449 20.280 1.00 90.88 104 LEU A C 1
ATOM 818 O O . LEU A 1 104 ? -8.591 2.855 19.144 1.00 90.88 104 LEU A O 1
ATOM 822 N N . PHE A 1 105 ? -7.138 2.525 20.824 1.00 92.50 105 PHE A N 1
ATOM 823 C CA . PHE A 1 105 ? -5.987 3.077 20.110 1.00 92.50 105 PHE A CA 1
ATOM 824 C C . PHE A 1 105 ? -5.637 2.248 18.874 1.00 92.50 105 PHE A C 1
ATOM 826 O O . PHE A 1 105 ? -5.353 2.819 17.823 1.00 92.50 105 PHE A O 1
ATOM 833 N N . LEU A 1 106 ? -5.724 0.915 18.961 1.00 94.56 106 LEU A N 1
ATOM 834 C CA . LEU A 1 106 ? -5.540 0.037 17.805 1.00 94.56 106 LEU A CA 1
ATOM 835 C C . LEU A 1 106 ? -6.591 0.297 16.715 1.00 94.56 106 LEU A C 1
ATOM 837 O O . LEU A 1 106 ? -6.238 0.358 15.539 1.00 94.56 106 LEU A O 1
ATOM 841 N N . ALA A 1 107 ? -7.860 0.478 17.089 1.00 95.00 107 ALA A N 1
ATOM 842 C CA . ALA A 1 107 ? -8.934 0.778 16.144 1.00 95.00 107 ALA A CA 1
ATOM 843 C C . ALA A 1 107 ? -8.687 2.101 15.405 1.00 95.00 107 ALA A C 1
ATOM 845 O O . ALA A 1 107 ? -8.736 2.142 14.175 1.00 95.00 107 ALA A O 1
ATOM 846 N N . ILE A 1 108 ? -8.346 3.159 16.149 1.00 94.56 108 ILE A N 1
ATOM 847 C CA . ILE A 1 108 ? -8.011 4.475 15.586 1.00 94.56 108 ILE A CA 1
ATOM 848 C C . ILE A 1 108 ? -6.794 4.366 14.659 1.00 94.56 108 ILE A C 1
ATOM 850 O O . ILE A 1 108 ? -6.829 4.873 13.538 1.00 94.56 108 ILE A O 1
ATOM 854 N N . LEU A 1 109 ? -5.743 3.663 15.091 1.00 97.00 109 LEU A N 1
ATOM 855 C CA . LEU A 1 109 ? -4.534 3.448 14.298 1.00 97.00 109 LEU A CA 1
ATOM 856 C C . LEU A 1 109 ? -4.842 2.722 12.982 1.00 97.00 109 LEU A C 1
ATOM 858 O O . LEU A 1 109 ? -4.373 3.143 11.929 1.00 97.00 109 LEU A O 1
ATOM 862 N N . LEU A 1 110 ? -5.645 1.659 13.022 1.00 97.38 110 LEU A N 1
ATOM 863 C CA . LEU A 1 110 ? -6.028 0.888 11.837 1.00 97.38 110 LEU A CA 1
ATOM 864 C C . LEU A 1 110 ? -6.865 1.705 10.845 1.00 97.38 110 LEU A C 1
ATOM 866 O O . LEU A 1 110 ? -6.637 1.606 9.636 1.00 97.38 110 LEU A O 1
ATOM 870 N N . ILE A 1 111 ? -7.785 2.538 11.344 1.00 97.44 111 ILE A N 1
ATOM 871 C CA . ILE A 1 111 ? -8.562 3.478 10.520 1.00 97.44 111 ILE A CA 1
ATOM 872 C C . ILE A 1 111 ? -7.629 4.498 9.862 1.00 97.44 111 ILE A C 1
ATOM 874 O O . ILE A 1 111 ? -7.710 4.716 8.652 1.00 97.44 111 ILE A O 1
ATOM 878 N N . PHE A 1 112 ? -6.708 5.078 10.633 1.00 97.81 112 PHE A N 1
ATOM 879 C CA . PHE A 1 112 ? -5.750 6.061 10.131 1.00 97.81 112 PHE A CA 1
ATOM 880 C C . PHE A 1 112 ? -4.812 5.465 9.070 1.00 97.81 112 PHE A C 1
ATOM 882 O O . PHE A 1 112 ? -4.640 6.037 7.995 1.00 97.81 112 PHE A O 1
ATOM 889 N N . ILE A 1 113 ? -4.271 4.269 9.323 1.00 97.62 113 ILE A N 1
ATOM 890 C CA . ILE A 1 113 ? -3.464 3.514 8.355 1.00 97.62 113 ILE A CA 1
ATOM 891 C C . ILE A 1 113 ? -4.286 3.179 7.104 1.00 97.62 113 ILE A C 1
ATOM 893 O O . ILE A 1 113 ? -3.776 3.285 5.989 1.00 97.62 113 ILE A O 1
ATOM 897 N N . GLY A 1 114 ? -5.562 2.821 7.271 1.00 97.25 114 GLY A N 1
ATOM 898 C CA . GLY A 1 114 ? -6.460 2.532 6.155 1.00 97.25 114 GLY A CA 1
ATOM 899 C C . GLY A 1 114 ? -6.632 3.726 5.225 1.00 97.25 114 GLY A C 1
ATOM 900 O O . GLY A 1 114 ? -6.430 3.618 4.013 1.00 97.25 114 GLY A O 1
ATOM 901 N N . PHE A 1 115 ? -6.909 4.890 5.809 1.00 97.06 115 PHE A N 1
ATOM 902 C CA . PHE A 1 115 ? -6.998 6.151 5.080 1.00 97.06 115 PHE A CA 1
ATOM 903 C C . PHE A 1 115 ? -5.681 6.515 4.375 1.00 97.06 115 PHE A C 1
ATOM 905 O O . PHE A 1 115 ? -5.689 6.914 3.205 1.00 97.06 115 PHE A O 1
ATOM 912 N N . GLN A 1 116 ? -4.542 6.325 5.048 1.00 97.31 116 GLN A N 1
ATOM 913 C CA . GLN A 1 116 ? -3.224 6.594 4.475 1.00 97.31 116 GLN A CA 1
ATOM 914 C C . GLN A 1 116 ? -2.947 5.715 3.249 1.00 97.31 116 GLN A C 1
ATOM 916 O O . GLN A 1 116 ? -2.477 6.214 2.227 1.00 97.31 116 GLN A O 1
ATOM 921 N N . PHE A 1 117 ? -3.271 4.422 3.313 1.00 96.56 117 PHE A N 1
ATOM 922 C CA . PHE A 1 117 ? -3.084 3.506 2.189 1.00 96.56 117 PHE A CA 1
ATOM 923 C C . PHE A 1 117 ? -3.966 3.852 0.987 1.00 96.56 117 PHE A C 1
ATOM 925 O O . PHE A 1 117 ? -3.473 3.865 -0.141 1.00 96.56 117 PHE A O 1
ATOM 932 N N . VAL A 1 118 ? -5.238 4.198 1.206 1.00 95.19 118 VAL A N 1
ATOM 933 C CA . VAL A 1 118 ? -6.120 4.659 0.120 1.00 95.19 118 VAL A CA 1
ATOM 934 C C . VAL A 1 118 ? -5.565 5.933 -0.525 1.00 95.19 118 VAL A C 1
ATOM 936 O O . VAL A 1 118 ? -5.478 6.016 -1.752 1.00 95.19 118 VAL A O 1
ATOM 939 N N . SER A 1 119 ? -5.118 6.892 0.290 1.00 95.50 119 SER A N 1
ATOM 940 C CA . SER A 1 119 ? -4.543 8.157 -0.186 1.00 95.50 119 SER A CA 1
ATOM 941 C C . SER A 1 119 ? -3.268 7.937 -1.007 1.00 95.50 119 SER A C 1
ATOM 943 O O . SER A 1 119 ? -3.130 8.484 -2.101 1.00 95.50 119 SER A O 1
ATOM 945 N N . LEU A 1 120 ? -2.358 7.082 -0.530 1.00 94.12 120 LEU A N 1
ATOM 946 C CA . LEU A 1 120 ? -1.145 6.705 -1.262 1.00 94.12 120 LEU A CA 1
ATOM 947 C C . LEU A 1 120 ? -1.465 5.973 -2.570 1.00 94.12 120 LEU A C 1
ATOM 949 O O . LEU A 1 120 ? -0.816 6.231 -3.581 1.00 94.12 120 LEU A O 1
ATOM 953 N N . GLY A 1 121 ? -2.479 5.104 -2.573 1.00 92.75 121 GLY A N 1
ATOM 954 C CA . GLY A 1 121 ? -2.951 4.426 -3.780 1.00 92.75 121 GLY A CA 1
ATOM 955 C C . GLY A 1 121 ? -3.443 5.402 -4.849 1.00 92.75 121 GLY A C 1
ATOM 956 O O . GLY A 1 121 ? -3.072 5.262 -6.013 1.00 92.75 121 GLY A O 1
ATOM 957 N N . LEU A 1 122 ? -4.216 6.418 -4.455 1.00 93.12 122 LEU A N 1
ATOM 958 C CA . LEU A 1 122 ? -4.693 7.473 -5.357 1.00 93.12 122 LEU A CA 1
ATOM 959 C C . LEU A 1 122 ? -3.546 8.324 -5.911 1.00 93.12 122 LEU A C 1
ATOM 961 O O . LEU A 1 122 ? -3.483 8.558 -7.116 1.00 93.12 122 LEU A O 1
ATOM 965 N N . ILE A 1 123 ? -2.613 8.750 -5.056 1.00 93.44 123 ILE A N 1
ATOM 966 C CA . ILE A 1 123 ? -1.435 9.519 -5.486 1.00 93.44 123 ILE A CA 1
ATOM 967 C C . ILE A 1 123 ? -0.589 8.699 -6.467 1.00 93.44 123 ILE A C 1
ATOM 969 O O . ILE A 1 123 ? -0.174 9.213 -7.504 1.00 93.44 123 ILE A O 1
ATOM 973 N N . ALA A 1 124 ? -0.363 7.417 -6.174 1.00 90.75 124 ALA A N 1
ATOM 974 C CA . ALA A 1 124 ? 0.385 6.527 -7.053 1.00 90.75 124 ALA A CA 1
ATOM 975 C C . ALA A 1 124 ? -0.316 6.331 -8.407 1.00 90.75 124 ALA A C 1
ATOM 977 O O . ALA A 1 124 ? 0.352 6.314 -9.438 1.00 90.75 124 ALA A O 1
ATOM 978 N N . GLU A 1 125 ? -1.646 6.220 -8.422 1.00 87.94 125 GLU A N 1
ATOM 979 C CA . GLU A 1 125 ? -2.447 6.092 -9.647 1.00 87.94 125 GLU A CA 1
ATOM 980 C C . GLU A 1 125 ? -2.342 7.351 -10.517 1.00 87.94 125 GLU A C 1
ATOM 982 O O . GLU A 1 125 ? -2.123 7.252 -11.725 1.00 87.94 125 GLU A O 1
ATOM 987 N N . LEU A 1 126 ? -2.429 8.538 -9.907 1.00 89.12 126 LEU A N 1
ATOM 988 C CA . LEU A 1 126 ? -2.226 9.811 -10.604 1.00 89.12 126 LEU A CA 1
ATOM 989 C C . LEU A 1 126 ? -0.804 9.919 -11.162 1.00 89.12 126 LEU A C 1
ATOM 991 O O . LEU A 1 126 ? -0.625 10.265 -12.327 1.00 89.12 126 LEU A O 1
ATOM 995 N N . GLN A 1 127 ? 0.206 9.560 -10.368 1.00 87.69 127 GLN A N 1
ATOM 996 C CA . GLN A 1 127 ? 1.601 9.583 -10.804 1.00 87.69 127 GLN A CA 1
ATOM 997 C C . GLN A 1 127 ? 1.852 8.620 -11.972 1.00 87.69 127 GLN A C 1
ATOM 999 O O . GLN A 1 127 ? 2.539 8.979 -12.930 1.00 87.69 127 GLN A O 1
ATOM 1004 N N . ALA A 1 128 ? 1.288 7.410 -11.913 1.00 83.44 128 ALA A N 1
ATOM 1005 C CA . ALA A 1 128 ? 1.391 6.425 -12.983 1.00 83.44 128 ALA A CA 1
ATOM 1006 C C . ALA A 1 128 ? 0.746 6.939 -14.277 1.00 83.44 128 ALA A C 1
ATOM 1008 O O . ALA A 1 128 ? 1.354 6.843 -15.344 1.00 83.44 128 ALA A O 1
ATOM 1009 N N . ARG A 1 129 ? -0.443 7.549 -14.187 1.00 81.19 129 ARG A N 1
ATOM 1010 C CA . ARG A 1 129 ? -1.138 8.146 -15.340 1.00 81.19 129 ARG A CA 1
ATOM 1011 C C . ARG A 1 129 ? -0.328 9.271 -15.968 1.00 81.19 129 ARG A C 1
ATOM 1013 O O . ARG A 1 129 ? -0.053 9.197 -17.160 1.00 81.19 129 ARG A O 1
ATOM 1020 N N . THR A 1 130 ? 0.154 10.223 -15.171 1.00 83.25 130 THR A N 1
ATOM 1021 C CA . THR A 1 130 ? 1.009 11.317 -15.657 1.00 83.25 130 THR A CA 1
ATOM 1022 C C . THR A 1 130 ? 2.287 10.791 -16.313 1.00 83.25 130 THR A C 1
ATOM 1024 O O . THR A 1 130 ? 2.705 11.292 -17.355 1.00 83.25 130 THR A O 1
ATOM 1027 N N . TYR A 1 131 ? 2.911 9.756 -15.741 1.00 78.81 131 TYR A N 1
ATOM 1028 C CA . TYR A 1 131 ? 4.105 9.137 -16.317 1.00 78.81 131 TYR A CA 1
ATOM 1029 C C . TYR A 1 131 ? 3.821 8.472 -17.671 1.00 78.81 131 TYR A C 1
ATOM 1031 O O . TYR A 1 131 ? 4.609 8.628 -18.604 1.00 78.81 131 TYR A O 1
ATOM 1039 N N . HIS A 1 132 ? 2.708 7.746 -17.793 1.00 72.69 132 HIS A N 1
ATOM 1040 C CA . HIS A 1 132 ? 2.316 7.098 -19.044 1.00 72.69 132 HIS A CA 1
ATOM 1041 C C . HIS A 1 132 ? 1.866 8.102 -20.110 1.00 72.69 132 HIS A C 1
ATOM 1043 O O . HIS A 1 132 ? 2.247 7.949 -21.264 1.00 72.69 132 HIS A O 1
ATOM 1049 N N . GLU A 1 133 ? 1.130 9.145 -19.734 1.00 72.69 133 GLU A N 1
ATOM 1050 C CA . GLU A 1 133 ? 0.654 10.194 -20.645 1.00 72.69 133 GLU A CA 1
ATOM 1051 C C . GLU A 1 133 ? 1.794 11.102 -21.134 1.00 72.69 133 GLU A C 1
ATOM 1053 O O . GLU A 1 133 ? 1.846 11.479 -22.302 1.00 72.69 133 GLU A O 1
ATOM 1058 N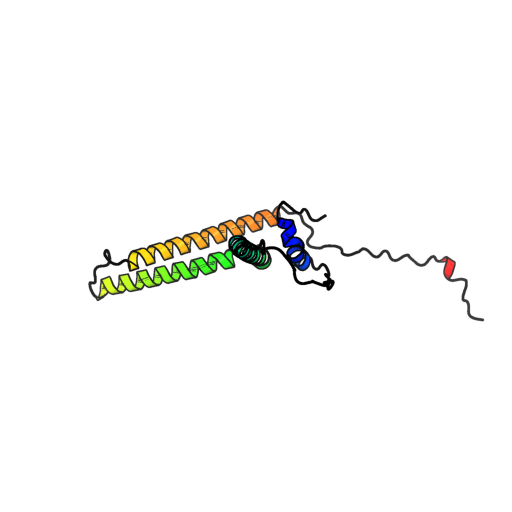 N . SER A 1 134 ? 2.786 11.370 -20.278 1.00 68.19 134 SER A N 1
ATOM 1059 C CA . SER A 1 134 ? 4.026 12.060 -20.662 1.00 68.19 134 SER A CA 1
ATOM 1060 C C . SER A 1 134 ? 4.870 11.244 -21.648 1.00 68.19 134 SER A C 1
ATOM 1062 O O . SER A 1 134 ? 5.581 11.802 -22.493 1.00 68.19 134 SER A O 1
ATOM 1064 N N . GLN A 1 135 ? 4.808 9.915 -21.558 1.00 64.44 135 GLN A N 1
ATOM 1065 C CA . GLN A 1 135 ? 5.490 9.032 -22.487 1.00 64.44 135 GLN A CA 1
ATOM 1066 C C . GLN A 1 135 ? 4.644 8.864 -23.746 1.00 64.44 135 GLN A C 1
ATOM 1068 O O . GLN A 1 135 ? 3.909 7.894 -23.870 1.00 64.44 135 GLN A O 1
ATOM 1073 N N . ASN A 1 136 ? 4.831 9.764 -24.717 1.00 59.62 136 ASN A N 1
ATOM 1074 C CA . ASN A 1 136 ? 4.425 9.615 -26.126 1.00 59.62 136 ASN A CA 1
ATOM 1075 C C . ASN A 1 136 ? 5.096 8.382 -26.790 1.00 59.62 136 ASN A C 1
ATOM 1077 O O . ASN A 1 136 ? 5.840 8.484 -27.766 1.00 59.62 136 ASN A O 1
ATOM 1081 N N . LYS A 1 137 ? 4.920 7.190 -26.217 1.00 60.78 137 LYS A N 1
ATOM 1082 C CA . LYS A 1 137 ? 5.405 5.916 -26.736 1.00 60.78 137 LYS A CA 1
ATOM 1083 C C . LYS A 1 137 ? 4.325 5.324 -27.629 1.00 60.78 137 LYS A C 1
ATOM 1085 O O . LYS A 1 137 ? 3.169 5.227 -27.232 1.00 60.78 137 LYS A O 1
ATOM 1090 N N . ALA A 1 138 ? 4.726 4.903 -28.825 1.00 59.47 138 ALA A N 1
ATOM 1091 C CA . ALA A 1 138 ? 3.855 4.155 -29.717 1.00 59.47 138 ALA A CA 1
ATOM 1092 C C . ALA A 1 138 ? 3.343 2.889 -29.010 1.00 59.47 138 ALA A C 1
ATOM 1094 O O . ALA A 1 138 ? 4.106 2.201 -28.332 1.00 59.47 138 ALA A O 1
ATOM 1095 N N . VAL A 1 139 ? 2.055 2.580 -29.191 1.00 65.25 139 VAL A N 1
ATOM 1096 C CA . VAL A 1 139 ? 1.377 1.409 -28.598 1.00 65.25 139 VAL A CA 1
ATOM 1097 C C . VAL A 1 139 ? 1.984 0.083 -29.087 1.00 65.25 139 VAL A C 1
ATOM 1099 O O . VAL A 1 139 ? 1.786 -0.960 -28.472 1.00 65.25 139 VAL A O 1
ATOM 1102 N N . TYR A 1 140 ? 2.752 0.115 -30.178 1.00 63.97 140 TYR A N 1
ATOM 1103 C CA . TYR A 1 140 ? 3.322 -1.053 -30.832 1.00 63.97 140 TYR A CA 1
ATOM 1104 C C . TYR A 1 140 ? 4.839 -0.933 -31.009 1.00 63.97 140 TYR A C 1
ATOM 1106 O O . TYR A 1 140 ? 5.391 0.148 -31.224 1.00 63.97 140 TYR A O 1
ATOM 1114 N N . TYR A 1 141 ? 5.502 -2.087 -30.981 1.00 67.00 141 TYR A N 1
ATOM 1115 C CA . TYR A 1 141 ? 6.902 -2.246 -31.354 1.00 67.00 141 TYR A CA 1
ATOM 1116 C C . TYR A 1 141 ? 6.968 -3.049 -32.659 1.00 67.00 141 TYR A C 1
ATOM 1118 O O . TYR A 1 141 ? 6.496 -4.182 -32.719 1.00 67.00 141 TYR A O 1
ATOM 1126 N N . VAL A 1 142 ? 7.532 -2.466 -33.722 1.00 72.88 142 VAL A N 1
ATOM 1127 C CA . VAL A 1 142 ? 7.728 -3.162 -35.007 1.00 72.88 142 VAL A CA 1
ATOM 1128 C C . VAL A 1 142 ? 8.944 -4.084 -34.885 1.00 72.88 142 VAL A C 1
ATOM 1130 O O . VAL A 1 142 ? 10.064 -3.605 -34.724 1.00 72.88 142 VAL A O 1
ATOM 1133 N N . ARG A 1 143 ? 8.725 -5.406 -34.947 1.00 66.94 143 ARG A N 1
ATOM 1134 C CA . ARG A 1 143 ? 9.784 -6.429 -34.808 1.00 66.94 143 ARG A CA 1
ATOM 1135 C C . ARG A 1 143 ? 10.681 -6.537 -36.048 1.00 66.94 143 ARG A C 1
ATOM 1137 O O . ARG A 1 143 ? 11.858 -6.853 -35.925 1.00 66.94 143 ARG A O 1
ATOM 1144 N N . GLY A 1 144 ? 10.140 -6.248 -37.227 1.00 74.12 144 GLY A N 1
ATOM 1145 C CA . GLY A 1 144 ? 10.866 -6.241 -38.492 1.00 74.12 144 GLY A CA 1
ATOM 1146 C C . GLY A 1 144 ? 9.959 -5.780 -39.627 1.00 74.12 144 GLY A C 1
ATOM 1147 O O . GLY A 1 144 ? 8.752 -6.009 -39.583 1.00 74.12 144 GLY A O 1
ATOM 1148 N N . VAL A 1 145 ? 10.533 -5.107 -40.623 1.00 80.50 145 VAL A N 1
ATOM 1149 C CA . VAL A 1 145 ? 9.842 -4.738 -41.863 1.00 80.50 145 VAL A CA 1
ATOM 1150 C C . VAL A 1 145 ? 10.430 -5.605 -42.965 1.00 80.50 145 VAL A C 1
ATOM 1152 O O . VAL A 1 145 ? 11.590 -5.429 -43.331 1.00 80.50 145 VAL A O 1
ATOM 1155 N N . TYR A 1 146 ? 9.652 -6.558 -43.470 1.00 82.38 146 TYR A N 1
ATOM 1156 C CA . TYR A 1 146 ? 10.058 -7.369 -44.613 1.00 82.38 146 TYR A CA 1
ATOM 1157 C C . TYR A 1 146 ? 9.641 -6.634 -45.884 1.00 82.38 146 TYR A C 1
ATOM 1159 O O . TYR A 1 146 ? 8.453 -6.488 -46.166 1.00 82.38 146 TYR A O 1
ATOM 1167 N N . ARG A 1 147 ? 10.622 -6.115 -46.626 1.00 79.56 147 ARG A N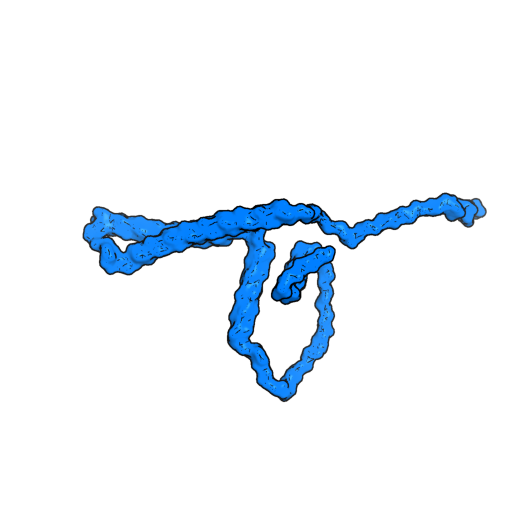 1
ATOM 1168 C CA . ARG A 1 147 ? 10.393 -5.600 -47.976 1.00 79.56 147 ARG A CA 1
ATOM 1169 C C . ARG A 1 147 ? 10.286 -6.804 -48.904 1.00 79.56 147 ARG A C 1
ATOM 1171 O O . ARG A 1 147 ? 11.236 -7.570 -49.008 1.00 79.56 147 ARG A O 1
ATOM 1178 N N . VAL A 1 148 ? 9.134 -6.973 -49.541 1.00 75.25 148 VAL A N 1
ATOM 1179 C CA . VAL A 1 148 ? 8.998 -7.909 -50.658 1.00 75.25 148 VAL A CA 1
ATOM 1180 C C . VAL A 1 148 ? 9.739 -7.272 -51.831 1.00 75.25 148 VAL A C 1
ATOM 1182 O O . VAL A 1 148 ? 9.363 -6.186 -52.266 1.00 75.25 148 VAL A O 1
ATOM 1185 N N . GLU A 1 149 ? 10.834 -7.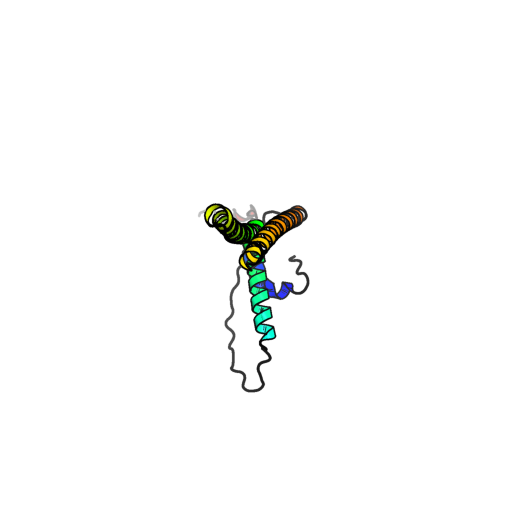882 -52.284 1.00 70.19 149 GLU A N 1
ATOM 1186 C CA . GLU A 1 149 ? 11.402 -7.547 -53.590 1.00 70.19 149 GLU A CA 1
ATOM 1187 C C . GLU A 1 149 ? 10.382 -7.978 -54.644 1.00 70.19 149 GLU A C 1
ATOM 1189 O O . GLU A 1 149 ? 10.063 -9.160 -54.773 1.00 70.19 149 GLU A O 1
ATOM 1194 N N . GLU A 1 150 ? 9.796 -7.007 -55.343 1.00 64.06 150 GLU A N 1
ATOM 1195 C CA . GLU A 1 150 ? 8.964 -7.285 -56.507 1.00 64.06 150 GLU A CA 1
ATOM 1196 C C . GLU A 1 150 ? 9.815 -8.038 -57.531 1.00 64.06 150 GLU A C 1
ATOM 1198 O O . GLU A 1 150 ? 10.900 -7.588 -57.903 1.00 64.06 150 GLU A O 1
ATOM 1203 N N . ALA A 1 151 ? 9.335 -9.210 -57.952 1.00 62.09 151 ALA A N 1
ATOM 1204 C CA . ALA A 1 151 ? 10.006 -10.025 -58.950 1.00 62.09 151 ALA A CA 1
ATOM 1205 C C . ALA A 1 151 ? 10.282 -9.178 -60.200 1.00 62.09 151 ALA A C 1
ATOM 1207 O O . ALA A 1 151 ? 9.353 -8.681 -60.843 1.00 62.09 151 ALA A O 1
ATOM 1208 N N . ASN A 1 152 ? 11.567 -9.015 -60.521 1.00 63.44 152 ASN A N 1
ATOM 1209 C CA . ASN A 1 152 ? 12.025 -8.326 -61.717 1.00 63.44 152 ASN A CA 1
ATOM 1210 C C . ASN A 1 152 ? 11.338 -8.956 -62.949 1.00 63.44 152 ASN A C 1
ATOM 1212 O O . ASN A 1 152 ? 11.492 -10.162 -63.162 1.00 63.44 152 ASN A O 1
ATOM 1216 N N . PRO A 1 153 ? 10.597 -8.189 -63.773 1.00 59.81 153 PRO A N 1
ATOM 1217 C CA . PRO A 1 153 ? 9.875 -8.723 -64.932 1.00 59.81 153 PRO A CA 1
ATOM 1218 C C . PRO A 1 153 ? 10.760 -9.475 -65.940 1.00 59.81 153 PRO A C 1
ATOM 1220 O O . PRO A 1 153 ? 10.239 -10.245 -66.738 1.00 59.81 153 PRO A O 1
ATOM 1223 N N . SER A 1 154 ? 12.082 -9.280 -65.881 1.00 58.84 154 SER A N 1
ATOM 1224 C CA . SER A 1 154 ? 13.085 -9.902 -66.755 1.00 58.84 154 SER A CA 1
ATOM 1225 C C . SER A 1 154 ? 13.302 -11.410 -66.551 1.00 58.84 154 SER A C 1
ATOM 1227 O O . SER A 1 154 ? 13.992 -12.013 -67.368 1.00 58.84 154 SER A O 1
ATOM 1229 N N . ASP A 1 155 ? 12.772 -12.024 -65.488 1.00 57.53 155 ASP A N 1
ATOM 1230 C CA . ASP A 1 155 ? 13.001 -13.454 -65.192 1.00 57.53 155 ASP A CA 1
ATOM 1231 C C . ASP A 1 155 ? 11.881 -14.376 -65.728 1.00 57.53 155 ASP A C 1
ATOM 1233 O O . ASP A 1 155 ? 11.922 -15.595 -65.576 1.00 57.53 155 ASP A O 1
ATOM 1237 N N . LYS A 1 156 ? 10.849 -13.808 -66.377 1.00 56.47 156 LYS A N 1
ATOM 1238 C CA . LYS A 1 156 ? 9.713 -14.578 -66.923 1.00 56.47 156 LYS A CA 1
ATOM 1239 C C . LYS A 1 156 ? 9.949 -15.191 -68.307 1.00 56.47 156 LYS A C 1
ATOM 1241 O O . LYS A 1 156 ? 9.142 -16.016 -68.725 1.00 56.47 156 LYS A O 1
ATOM 1246 N N . ASP A 1 157 ? 11.051 -14.865 -68.979 1.00 56.41 157 ASP A N 1
ATOM 1247 C CA . ASP A 1 157 ? 11.269 -15.258 -70.380 1.00 56.41 157 ASP A CA 1
ATOM 1248 C C . ASP A 1 157 ? 12.097 -16.549 -70.555 1.00 56.41 157 ASP A C 1
ATOM 1250 O O . ASP A 1 157 ? 12.344 -16.974 -71.681 1.00 56.41 157 ASP A O 1
ATOM 1254 N N . ILE A 1 158 ? 12.519 -17.206 -69.464 1.00 58.00 158 ILE A N 1
ATOM 1255 C CA . ILE A 1 158 ? 13.489 -18.322 -69.527 1.00 58.00 158 ILE A CA 1
ATOM 1256 C C . ILE A 1 158 ? 12.853 -19.722 -69.425 1.00 58.00 158 ILE A C 1
ATOM 1258 O O . ILE A 1 158 ? 13.536 -20.715 -69.649 1.00 58.00 158 ILE A O 1
ATOM 1262 N N . ASN A 1 159 ? 11.552 -19.840 -69.133 1.00 54.22 159 ASN A N 1
ATOM 1263 C CA . ASN A 1 159 ? 10.868 -21.138 -69.011 1.00 54.22 159 ASN A CA 1
ATOM 1264 C C . ASN A 1 159 ? 9.525 -21.154 -69.762 1.00 54.22 159 ASN A C 1
ATOM 1266 O O . ASN A 1 159 ? 8.453 -21.180 -69.157 1.00 54.22 159 ASN A O 1
ATOM 1270 N N . GLY A 1 160 ? 9.585 -21.142 -71.096 1.00 46.59 160 GLY A N 1
ATOM 1271 C CA . GLY A 1 160 ? 8.473 -21.580 -71.945 1.00 46.59 160 GLY A CA 1
ATOM 1272 C C . GLY A 1 160 ? 8.494 -23.110 -72.107 1.00 46.59 160 GLY A C 1
ATOM 1273 O O . GLY A 1 160 ? 9.585 -23.675 -72.206 1.00 46.59 160 GLY A O 1
ATOM 1274 N N . PRO A 1 161 ? 7.339 -23.802 -72.119 1.00 46.19 161 PRO A N 1
ATOM 1275 C CA . PRO A 1 161 ? 7.307 -25.246 -72.325 1.00 46.19 161 PRO A CA 1
ATOM 1276 C C . PRO A 1 161 ? 7.734 -25.583 -73.763 1.00 46.19 161 PRO A C 1
ATOM 1278 O O . PRO A 1 161 ? 7.167 -25.044 -74.715 1.00 46.19 161 PRO A O 1
ATOM 1281 N N . GLN A 1 162 ? 8.734 -26.457 -73.898 1.00 48.25 162 GLN A N 1
ATOM 1282 C CA . GLN A 1 162 ? 8.988 -27.246 -75.111 1.00 48.25 162 GLN A CA 1
ATOM 1283 C C . GLN A 1 162 ? 8.207 -28.554 -75.008 1.00 48.25 162 GLN A C 1
ATOM 1285 O O . GLN A 1 162 ? 8.237 -29.153 -73.906 1.00 48.25 162 GLN A O 1
#

pLDDT: mean 77.92, std 14.07, range [44.5, 97.81]

Radius of gyration: 29.63 Å; Cα contacts (8 Å, |Δi|>4): 93; chains: 1; bounding box: 64×39×106 Å